Protein AF-A0A6G1BVR4-F1 (afdb_monomer_lite)

Sequence (129 aa):
MTYIISDRPPQVFKWAGASTNDILHQYVSTIKALRTIDPTGVFLEAVGEPIRDYLRGRKDTIKCIVTMLTDGSGNTNGTGNAGDNLLEELNRDAENQENVDYDDHTNIDEKQAWHNAESWESDPVEATH

Structure (mmCIF, N/CA/C/O backbone):
data_AF-A0A6G1BVR4-F1
#
_entry.id   AF-A0A6G1BVR4-F1
#
loop_
_atom_site.group_PDB
_atom_site.id
_atom_site.type_symbol
_atom_site.label_atom_id
_atom_site.label_alt_id
_atom_site.label_comp_id
_atom_site.label_asym_id
_atom_site.label_entity_id
_atom_site.label_seq_id
_atom_site.pdbx_PDB_ins_code
_atom_site.Cartn_x
_atom_site.Cartn_y
_atom_site.Cartn_z
_atom_site.occupancy
_atom_site.B_iso_or_equiv
_atom_site.auth_seq_id
_atom_site.auth_comp_id
_atom_site.auth_asym_id
_atom_site.auth_atom_id
_atom_site.pdbx_PDB_model_num
ATOM 1 N N . MET A 1 1 ? -19.183 -24.603 -36.570 1.00 43.25 1 MET A N 1
ATOM 2 C CA . MET A 1 1 ? -18.479 -23.311 -36.443 1.00 43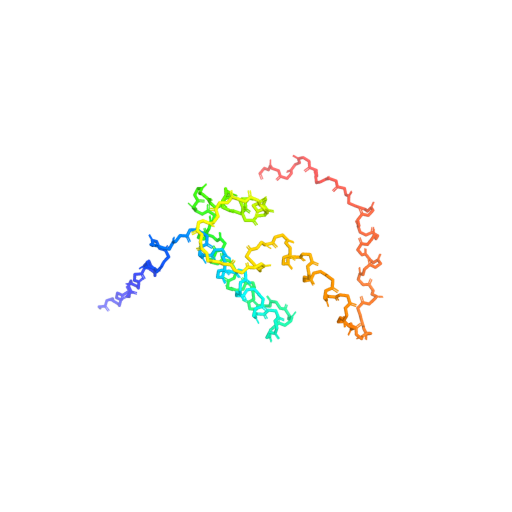.25 1 MET A CA 1
ATOM 3 C C . MET A 1 1 ? -18.237 -23.040 -34.971 1.00 43.25 1 MET A C 1
ATOM 5 O O . MET A 1 1 ? -19.188 -22.881 -34.221 1.00 43.25 1 MET A O 1
ATOM 9 N N . THR A 1 2 ? -16.975 -23.117 -34.570 1.00 42.16 2 THR A N 1
ATOM 10 C CA . THR A 1 2 ? -16.469 -23.003 -33.198 1.00 42.16 2 THR A CA 1
ATOM 11 C C . THR A 1 2 ? -16.548 -21.550 -32.728 1.00 42.16 2 THR A C 1
ATOM 13 O O . THR A 1 2 ? -16.091 -20.660 -33.441 1.00 42.16 2 THR A O 1
ATOM 16 N N . TYR A 1 3 ? -17.130 -21.303 -31.552 1.00 45.12 3 TYR A N 1
ATOM 17 C CA . TYR A 1 3 ? -17.130 -19.981 -30.925 1.00 45.12 3 TYR A CA 1
ATOM 18 C C . TYR A 1 3 ? -15.709 -19.664 -30.455 1.00 45.12 3 TYR A C 1
ATOM 20 O O . TYR A 1 3 ? -15.216 -20.245 -29.491 1.00 45.12 3 TYR A O 1
ATOM 28 N N . ILE A 1 4 ? -15.038 -18.774 -31.180 1.00 55.72 4 ILE A N 1
ATOM 29 C CA . ILE A 1 4 ? -13.790 -18.154 -30.748 1.00 55.72 4 ILE A CA 1
ATOM 30 C C . ILE A 1 4 ? -14.060 -17.377 -29.458 1.00 55.72 4 ILE A C 1
ATOM 32 O O . ILE A 1 4 ? -14.861 -16.444 -29.423 1.00 55.72 4 ILE A O 1
ATOM 36 N N . ILE A 1 5 ? -13.411 -17.823 -28.386 1.00 59.75 5 ILE A N 1
ATOM 37 C CA . ILE A 1 5 ? -13.288 -17.109 -27.121 1.00 59.75 5 ILE A CA 1
ATOM 38 C C . ILE A 1 5 ? -12.738 -15.729 -27.477 1.00 59.75 5 ILE A C 1
ATOM 40 O O . ILE A 1 5 ? -11.640 -15.618 -28.018 1.00 59.75 5 ILE A O 1
ATOM 44 N N . SER A 1 6 ? -13.548 -14.693 -27.261 1.00 50.59 6 SER A N 1
ATOM 45 C CA . SER A 1 6 ? -13.123 -13.308 -27.410 1.00 50.59 6 SER A CA 1
ATOM 46 C C . SER A 1 6 ? -12.006 -13.074 -26.403 1.00 50.59 6 SER A C 1
ATOM 48 O O . SER A 1 6 ? -12.263 -12.907 -25.212 1.00 50.59 6 SER A O 1
ATOM 50 N N . ASP A 1 7 ? -10.779 -13.112 -26.906 1.00 52.12 7 ASP A N 1
ATOM 51 C CA . ASP A 1 7 ? -9.556 -12.711 -26.236 1.00 52.12 7 ASP A CA 1
ATOM 52 C C . ASP A 1 7 ? -9.736 -11.252 -25.796 1.00 52.12 7 ASP A C 1
ATOM 54 O O . ASP A 1 7 ? -9.603 -10.309 -26.580 1.00 52.12 7 ASP A O 1
ATOM 58 N N . ARG A 1 8 ? -10.211 -11.056 -24.561 1.00 51.84 8 ARG A N 1
ATOM 59 C CA . ARG A 1 8 ? -10.249 -9.737 -23.936 1.00 51.84 8 ARG A CA 1
ATOM 60 C C . ARG A 1 8 ? -8.781 -9.385 -23.703 1.00 51.84 8 ARG A C 1
ATOM 62 O O . ARG A 1 8 ? -8.150 -10.086 -22.911 1.00 51.84 8 ARG A O 1
ATOM 69 N N . PRO A 1 9 ? -8.232 -8.343 -24.351 1.00 53.31 9 PRO A N 1
ATOM 70 C CA . PRO A 1 9 ? -6.845 -7.979 -24.125 1.00 53.31 9 PRO A CA 1
ATOM 71 C C . PRO A 1 9 ? -6.634 -7.742 -22.622 1.00 53.31 9 PRO A C 1
ATOM 73 O O . PRO A 1 9 ? -7.526 -7.188 -21.963 1.00 53.31 9 PRO A O 1
ATOM 76 N N . PRO A 1 10 ? -5.494 -8.177 -22.055 1.00 53.41 10 PRO A N 1
ATOM 77 C CA . PRO A 1 10 ? -5.171 -7.876 -20.672 1.00 53.41 10 PRO A CA 1
ATOM 78 C C . PRO A 1 10 ? -5.238 -6.361 -20.504 1.00 53.41 10 PRO A C 1
ATOM 80 O O . PRO A 1 10 ? -4.804 -5.619 -21.383 1.00 53.41 10 PRO A O 1
ATOM 83 N N . GLN A 1 11 ? -5.816 -5.912 -19.394 1.00 53.25 11 GLN A N 1
ATOM 84 C CA . GLN A 1 11 ? -6.058 -4.510 -19.053 1.00 53.25 11 GLN A CA 1
ATOM 85 C C . GLN A 1 11 ? -4.738 -3.755 -18.770 1.00 53.25 11 GLN A C 1
ATOM 87 O O . GLN A 1 11 ? -4.554 -3.147 -17.719 1.00 53.25 11 GLN A O 1
ATOM 92 N N . VAL A 1 12 ? -3.782 -3.809 -19.696 1.00 59.66 12 VAL A N 1
ATOM 93 C CA . VAL A 1 12 ? -2.648 -2.896 -19.791 1.00 59.66 12 VAL A CA 1
ATOM 94 C C . VAL A 1 12 ? -3.251 -1.624 -20.397 1.00 59.66 12 VAL A C 1
ATOM 96 O O . VAL A 1 12 ? -3.881 -1.662 -21.442 1.00 59.66 12 VAL A O 1
ATOM 99 N N . PHE A 1 13 ? -3.233 -0.446 -19.790 1.00 49.41 13 PHE A N 1
ATOM 100 C CA . PHE A 1 13 ? -2.057 0.278 -19.352 1.00 49.41 13 PHE A CA 1
ATOM 101 C C . PHE A 1 13 ? -2.593 1.596 -18.759 1.00 49.41 13 PHE A C 1
ATOM 103 O O . PHE A 1 13 ? -2.719 2.585 -19.472 1.00 49.41 13 PHE A O 1
ATOM 110 N N . LYS A 1 14 ? -3.000 1.634 -17.484 1.00 51.38 14 LYS A N 1
ATOM 111 C CA . LYS A 1 14 ? -3.262 2.931 -16.814 1.00 51.38 14 LYS A CA 1
ATOM 112 C C . LYS A 1 14 ? -2.172 3.323 -15.821 1.00 51.38 14 LYS A C 1
ATOM 114 O O . LYS A 1 14 ? -2.048 4.488 -15.473 1.00 51.38 14 LYS A O 1
ATOM 119 N N . TRP A 1 15 ? -1.333 2.364 -15.442 1.00 49.56 15 TRP A N 1
ATOM 120 C CA . TRP A 1 15 ? -0.299 2.545 -14.424 1.00 49.56 15 TRP A CA 1
ATOM 121 C C . TRP A 1 15 ? 1.105 2.730 -14.994 1.00 49.56 15 TRP A C 1
ATOM 123 O O . TRP A 1 15 ? 1.988 3.238 -14.314 1.00 49.56 15 TRP A O 1
ATOM 133 N N . ALA A 1 16 ? 1.335 2.357 -16.251 1.00 54.66 16 ALA A N 1
ATOM 134 C CA . ALA A 1 16 ? 2.687 2.322 -16.803 1.00 54.66 16 ALA A CA 1
ATOM 135 C C . ALA A 1 16 ? 3.216 3.687 -17.296 1.00 54.66 16 ALA A C 1
ATOM 137 O O . ALA A 1 16 ? 4.307 3.757 -17.851 1.00 54.66 16 ALA A O 1
ATOM 138 N N . GLY A 1 17 ? 2.483 4.769 -17.007 1.00 63.19 17 GLY A N 1
ATOM 139 C CA . GLY A 1 17 ? 2.991 6.147 -17.012 1.00 63.19 17 GLY A CA 1
ATOM 140 C C . GLY A 1 17 ? 2.952 6.841 -15.642 1.00 63.19 17 GLY A C 1
ATOM 141 O O . GLY A 1 17 ? 3.428 7.964 -15.534 1.00 63.19 17 GLY A O 1
ATOM 142 N N . ALA A 1 18 ? 2.394 6.203 -14.606 1.00 72.44 18 ALA A N 1
ATOM 143 C CA . ALA A 1 18 ? 2.319 6.786 -13.268 1.00 72.44 18 ALA A CA 1
ATOM 144 C C . ALA A 1 18 ? 3.645 6.589 -12.520 1.00 72.44 18 ALA A C 1
ATOM 146 O O . ALA A 1 18 ? 4.288 5.528 -12.622 1.00 72.44 18 ALA A O 1
ATOM 147 N N . SER A 1 19 ? 4.058 7.607 -11.762 1.00 84.44 19 SER A N 1
ATOM 148 C CA . SER A 1 19 ? 5.219 7.477 -10.890 1.00 84.44 19 SER A CA 1
ATOM 149 C C . SER A 1 19 ? 4.912 6.468 -9.779 1.00 84.44 19 SER A C 1
ATOM 151 O O . SER A 1 19 ? 3.766 6.303 -9.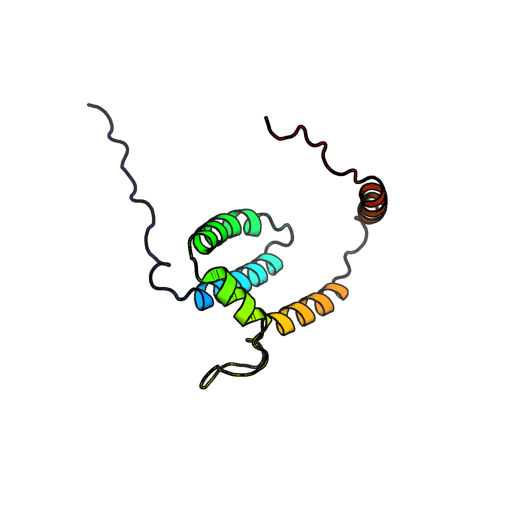360 1.00 84.44 19 SER A O 1
ATOM 153 N N . THR A 1 20 ? 5.930 5.745 -9.314 1.00 87.88 20 THR A N 1
ATOM 154 C CA . THR A 1 20 ? 5.764 4.775 -8.216 1.00 87.88 20 THR A CA 1
ATOM 155 C C . THR A 1 20 ? 5.261 5.463 -6.949 1.00 87.88 20 THR A C 1
ATOM 157 O O . THR A 1 20 ? 4.463 4.887 -6.217 1.00 87.88 20 THR A O 1
ATOM 160 N N . ASN A 1 21 ? 5.674 6.715 -6.741 1.00 86.25 21 ASN A N 1
ATOM 161 C CA . ASN A 1 21 ? 5.240 7.551 -5.635 1.00 86.25 21 ASN A CA 1
ATOM 162 C C . ASN A 1 21 ? 3.728 7.838 -5.696 1.00 86.25 21 ASN A C 1
ATOM 164 O O . ASN A 1 21 ? 3.034 7.549 -4.726 1.00 86.25 21 ASN A O 1
ATOM 168 N N . ASP A 1 22 ? 3.195 8.263 -6.848 1.00 86.25 22 ASP A N 1
ATOM 169 C CA . ASP A 1 22 ? 1.750 8.514 -7.012 1.00 86.25 22 ASP A CA 1
ATOM 170 C C . ASP A 1 22 ? 0.917 7.258 -6.734 1.00 86.25 22 ASP A C 1
ATOM 172 O O . ASP A 1 22 ? -0.135 7.312 -6.096 1.00 86.25 22 ASP A O 1
ATOM 176 N N . ILE A 1 23 ? 1.399 6.102 -7.201 1.00 90.25 23 ILE A N 1
ATOM 177 C CA . ILE A 1 23 ? 0.721 4.817 -6.999 1.00 90.25 23 ILE A CA 1
ATOM 178 C C . ILE A 1 23 ? 0.690 4.458 -5.512 1.00 90.25 23 ILE A C 1
ATOM 180 O O . ILE A 1 23 ? -0.341 4.007 -5.018 1.00 90.25 23 ILE A O 1
ATOM 184 N N . LEU A 1 24 ? 1.798 4.668 -4.796 1.00 89.69 24 LEU A N 1
ATOM 185 C CA . LEU A 1 24 ? 1.882 4.417 -3.358 1.00 89.69 24 LEU A CA 1
ATOM 186 C C . LEU A 1 24 ? 0.974 5.364 -2.565 1.00 89.69 24 LEU A C 1
ATOM 188 O O . LEU A 1 24 ? 0.204 4.887 -1.735 1.00 89.69 24 LEU A O 1
ATOM 192 N N . HIS A 1 25 ? 0.980 6.668 -2.857 1.00 85.94 25 HIS A N 1
ATOM 193 C CA . HIS A 1 25 ? 0.079 7.632 -2.209 1.00 85.94 25 HIS A CA 1
ATOM 194 C C . HIS A 1 25 ? -1.397 7.302 -2.460 1.00 85.94 25 HIS A C 1
ATOM 196 O O . HIS A 1 25 ? -2.216 7.319 -1.534 1.00 85.94 25 HIS A O 1
ATOM 202 N N . GLN A 1 26 ? -1.743 6.935 -3.696 1.00 87.94 26 GLN A N 1
ATOM 203 C CA . GLN A 1 26 ? -3.098 6.509 -4.029 1.00 87.94 26 GLN A CA 1
ATOM 204 C C . GLN A 1 26 ? -3.470 5.210 -3.307 1.00 87.94 26 GLN A C 1
ATOM 206 O O . GLN A 1 26 ? -4.605 5.072 -2.850 1.00 87.94 26 GLN A O 1
ATOM 211 N N . TYR A 1 27 ? -2.541 4.261 -3.180 1.00 91.12 27 TYR A N 1
ATOM 212 C CA . TYR A 1 27 ? -2.773 3.009 -2.465 1.00 91.12 27 TYR A CA 1
ATOM 213 C C . TYR A 1 27 ? -3.047 3.252 -0.975 1.00 91.12 27 TYR A C 1
ATOM 215 O O . TYR A 1 27 ? -4.049 2.758 -0.463 1.00 91.12 27 TYR A O 1
ATOM 223 N N . VAL A 1 28 ? -2.243 4.092 -0.313 1.00 87.88 28 VAL A N 1
ATOM 224 C CA . VAL A 1 28 ? -2.465 4.513 1.084 1.00 87.88 28 VAL A CA 1
ATOM 225 C C . VAL A 1 28 ? -3.829 5.190 1.242 1.00 87.88 28 VAL A C 1
ATOM 227 O O . VAL A 1 28 ? -4.629 4.773 2.077 1.00 87.88 28 VAL A O 1
ATOM 230 N N . SER A 1 29 ? -4.153 6.155 0.377 1.00 86.31 29 SER A N 1
ATOM 231 C CA . SER A 1 29 ? -5.456 6.840 0.393 1.00 86.31 29 SER A CA 1
ATOM 232 C C . SER A 1 29 ? -6.629 5.868 0.215 1.00 86.31 29 SER A C 1
ATOM 234 O O . SER A 1 29 ? -7.663 5.993 0.870 1.00 86.31 29 SER A O 1
ATOM 236 N N . THR A 1 30 ? -6.458 4.863 -0.647 1.00 90.25 30 THR A N 1
ATOM 237 C CA . THR A 1 30 ? -7.469 3.828 -0.897 1.00 90.25 30 THR A CA 1
ATOM 238 C C . THR A 1 30 ? -7.657 2.937 0.328 1.00 90.25 30 THR A C 1
ATOM 240 O O . THR A 1 30 ? -8.795 2.680 0.711 1.00 90.25 30 THR A O 1
ATOM 243 N N . ILE A 1 31 ? -6.571 2.516 0.988 1.00 89.19 31 ILE A N 1
ATOM 244 C CA . ILE A 1 31 ? -6.632 1.755 2.245 1.00 89.19 31 ILE A CA 1
ATOM 245 C C . ILE A 1 31 ? -7.404 2.539 3.308 1.00 89.19 31 ILE A C 1
ATOM 247 O O . ILE A 1 31 ? -8.298 1.984 3.943 1.00 89.19 31 ILE A O 1
ATOM 251 N N . LYS A 1 32 ? -7.090 3.827 3.485 1.00 86.25 32 LYS A N 1
ATOM 252 C CA . LYS A 1 32 ? -7.741 4.678 4.490 1.00 86.25 32 LYS A CA 1
ATOM 253 C C . LYS A 1 32 ? -9.239 4.813 4.231 1.00 86.25 32 LYS A C 1
ATOM 255 O O . LYS A 1 32 ? -10.030 4.581 5.138 1.00 86.25 32 LYS A O 1
ATOM 260 N N . ALA A 1 33 ? -9.632 5.095 2.988 1.00 88.62 33 ALA A N 1
ATOM 261 C CA . ALA A 1 33 ? -11.041 5.179 2.612 1.00 88.62 33 ALA A CA 1
ATOM 262 C C . ALA A 1 33 ? -11.778 3.843 2.806 1.00 88.62 33 ALA A C 1
ATOM 264 O O . ALA A 1 33 ? -12.886 3.821 3.342 1.00 88.62 33 ALA A O 1
ATOM 265 N N . LEU A 1 34 ? -11.163 2.723 2.409 1.00 88.56 34 LEU A N 1
ATOM 266 C CA . LEU A 1 34 ? -11.767 1.401 2.565 1.00 88.56 34 LEU A CA 1
ATOM 267 C C . LEU A 1 34 ? -11.912 0.996 4.027 1.00 88.56 34 LEU A C 1
ATOM 269 O O . LEU A 1 34 ? -12.935 0.425 4.364 1.00 88.56 34 LEU A O 1
ATOM 273 N N . ARG A 1 35 ? -10.970 1.348 4.907 1.00 85.00 35 ARG A N 1
ATOM 274 C CA . ARG A 1 35 ? -11.103 1.091 6.351 1.00 85.00 35 ARG A CA 1
ATOM 275 C C . ARG A 1 35 ? -12.272 1.841 6.990 1.00 85.00 35 ARG A C 1
ATOM 277 O O . ARG A 1 35 ? -12.849 1.343 7.948 1.00 85.00 35 ARG A O 1
ATOM 284 N N . THR A 1 36 ? -12.635 3.015 6.473 1.00 84.88 36 THR A N 1
ATOM 285 C CA . THR A 1 36 ? -13.817 3.756 6.944 1.00 84.88 36 THR A CA 1
ATOM 286 C C . THR A 1 36 ? -15.127 3.124 6.469 1.00 84.88 36 THR A C 1
ATOM 288 O O . THR A 1 36 ? -16.128 3.194 7.174 1.00 84.88 36 THR A O 1
ATOM 291 N N . ILE A 1 37 ? -15.140 2.537 5.269 1.00 87.19 37 ILE A N 1
ATOM 292 C CA . ILE A 1 37 ? -16.362 2.011 4.635 1.00 87.19 37 ILE A CA 1
ATOM 293 C C . ILE A 1 37 ? -16.592 0.537 4.988 1.00 87.19 37 ILE A C 1
ATOM 295 O O . ILE A 1 37 ? -17.727 0.123 5.210 1.00 87.19 37 ILE A O 1
ATOM 299 N N . ASP A 1 38 ? -15.521 -0.248 5.018 1.00 86.12 38 ASP A N 1
ATOM 300 C CA . ASP A 1 38 ? -15.507 -1.678 5.289 1.00 86.12 38 ASP A CA 1
ATOM 301 C C . ASP A 1 38 ? -14.511 -1.987 6.420 1.00 86.12 38 ASP A C 1
ATOM 303 O O . ASP A 1 38 ? -13.338 -2.285 6.163 1.00 86.12 38 ASP A O 1
ATOM 307 N N . PRO A 1 39 ? -14.964 -1.947 7.685 1.00 80.38 39 PRO A N 1
ATOM 308 C CA . PRO A 1 39 ? -14.126 -2.316 8.819 1.00 80.38 39 PRO A CA 1
ATOM 309 C C . PRO A 1 39 ? -13.765 -3.810 8.825 1.00 80.38 39 PRO A C 1
ATOM 311 O O . PRO A 1 39 ? -12.835 -4.194 9.527 1.00 80.38 39 PRO A O 1
ATOM 314 N N . THR A 1 40 ? -14.453 -4.659 8.044 1.00 85.12 40 THR A N 1
ATOM 315 C CA . THR A 1 40 ? -14.142 -6.098 7.970 1.00 85.12 40 THR A CA 1
ATOM 316 C C . THR A 1 40 ? -12.915 -6.402 7.108 1.00 85.12 40 THR A C 1
ATOM 318 O O . THR A 1 40 ? -12.331 -7.474 7.234 1.00 85.12 40 THR A O 1
ATOM 321 N N . GLY 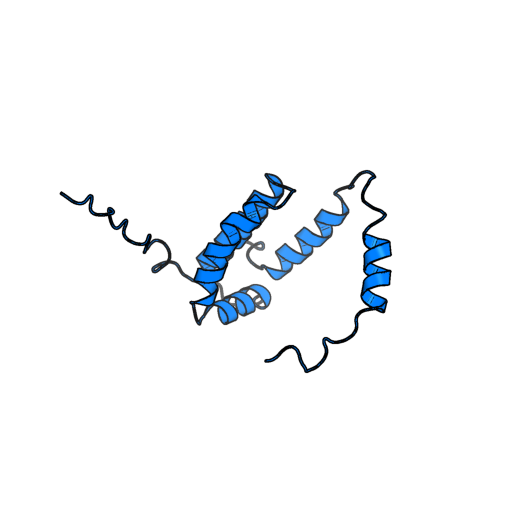A 1 41 ? -12.492 -5.463 6.252 1.00 84.00 41 GLY A N 1
ATOM 322 C CA . GLY A 1 41 ? -11.278 -5.577 5.439 1.00 84.00 41 GLY A CA 1
ATOM 323 C C . GLY A 1 41 ? -11.390 -6.485 4.208 1.00 84.00 41 GLY A C 1
ATOM 324 O O . GLY A 1 41 ? -10.411 -6.619 3.472 1.00 84.00 41 GLY A O 1
ATOM 325 N N . VAL A 1 42 ? -12.567 -7.052 3.929 1.00 89.19 42 VAL A N 1
ATOM 326 C CA . VAL A 1 42 ? -12.812 -7.955 2.790 1.00 89.19 42 VAL A CA 1
ATOM 327 C C . VAL A 1 42 ? -12.546 -7.253 1.458 1.00 89.19 42 VAL A C 1
ATOM 329 O O . VAL A 1 42 ? -11.911 -7.808 0.559 1.00 89.19 42 VAL A O 1
ATOM 332 N N . PHE A 1 43 ? -12.985 -6.000 1.316 1.00 86.69 43 PHE A N 1
ATOM 333 C CA . PHE A 1 43 ? -12.723 -5.237 0.095 1.00 86.69 43 PHE A CA 1
ATOM 334 C C . PHE A 1 43 ? -11.243 -4.919 -0.071 1.00 86.69 43 PHE A C 1
ATOM 336 O O . PHE A 1 43 ? -10.739 -4.924 -1.196 1.00 86.69 43 PHE A O 1
ATOM 343 N N . LEU A 1 44 ? -10.545 -4.653 1.036 1.00 89.12 44 LEU A N 1
ATOM 344 C CA . LEU A 1 44 ? -9.125 -4.335 1.001 1.00 89.12 44 LEU A CA 1
ATOM 345 C C . LEU A 1 44 ? -8.294 -5.526 0.509 1.00 89.12 44 LEU A C 1
ATOM 347 O O . LEU A 1 44 ? -7.346 -5.323 -0.249 1.00 89.12 44 LEU A O 1
ATOM 351 N N . GLU A 1 45 ? -8.668 -6.748 0.880 1.00 87.12 45 GLU A N 1
ATOM 352 C CA . GLU A 1 45 ? -8.026 -7.967 0.385 1.00 87.12 45 GLU A CA 1
ATOM 353 C C . GLU A 1 45 ? -8.172 -8.089 -1.140 1.00 87.12 45 GLU A C 1
ATOM 355 O O . GLU A 1 45 ? -7.176 -8.207 -1.859 1.00 87.12 45 GLU A O 1
ATOM 360 N N . ALA A 1 46 ? -9.398 -7.931 -1.644 1.00 87.44 46 ALA A N 1
ATOM 361 C CA . ALA A 1 46 ? -9.700 -8.064 -3.065 1.00 87.44 46 ALA A CA 1
ATOM 362 C C . ALA A 1 46 ? -9.030 -6.990 -3.945 1.00 87.44 46 ALA A C 1
ATOM 364 O O . ALA A 1 46 ? -8.605 -7.281 -5.064 1.00 87.44 46 ALA A O 1
ATOM 365 N N . VAL A 1 47 ? -8.936 -5.737 -3.476 1.00 89.56 47 VAL A N 1
ATOM 366 C CA . VAL A 1 47 ? -8.314 -4.652 -4.263 1.00 89.56 47 VAL A CA 1
ATOM 367 C C . VAL A 1 47 ? -6.814 -4.506 -4.020 1.00 89.56 47 VAL A C 1
ATOM 369 O O . VAL A 1 47 ? -6.110 -3.947 -4.862 1.00 89.56 47 VAL A O 1
ATOM 372 N N . GLY A 1 48 ? -6.312 -4.975 -2.877 1.00 88.94 48 GLY A N 1
ATOM 373 C CA . GLY A 1 48 ? -4.919 -4.804 -2.480 1.00 88.94 48 GLY A CA 1
ATOM 374 C C . GLY A 1 48 ? -3.972 -5.710 -3.253 1.00 88.94 48 GLY A C 1
ATOM 375 O O . GLY A 1 48 ? -2.891 -5.277 -3.653 1.00 88.94 48 GLY A O 1
ATOM 376 N N . GLU A 1 49 ? -4.379 -6.951 -3.514 1.00 89.62 49 GLU A N 1
ATOM 377 C CA . GLU A 1 49 ? -3.582 -7.931 -4.254 1.00 89.62 49 GLU A CA 1
ATOM 378 C C . GLU A 1 49 ? -3.115 -7.447 -5.644 1.00 89.62 49 GLU A C 1
ATOM 380 O O . GLU A 1 49 ? -1.899 -7.404 -5.860 1.00 89.62 49 GLU A O 1
ATOM 385 N N . PRO A 1 50 ? -3.987 -6.967 -6.556 1.00 89.62 50 PRO A N 1
ATOM 386 C CA . PRO A 1 50 ? -3.548 -6.530 -7.883 1.00 89.62 50 PRO A CA 1
ATOM 387 C C . PRO A 1 50 ? -2.601 -5.319 -7.846 1.00 89.62 50 PRO A C 1
ATOM 389 O O . PRO A 1 50 ? -1.716 -5.193 -8.695 1.00 89.62 50 PRO A O 1
ATOM 392 N N . ILE A 1 51 ? -2.754 -4.425 -6.861 1.00 90.38 51 ILE A N 1
ATOM 393 C CA . ILE A 1 51 ? -1.878 -3.255 -6.694 1.00 90.38 51 ILE A CA 1
ATOM 394 C C . ILE A 1 51 ? -0.505 -3.696 -6.168 1.00 90.38 51 ILE A C 1
ATOM 396 O O . ILE A 1 51 ? 0.529 -3.254 -6.674 1.00 90.38 51 ILE A O 1
ATOM 400 N N . ARG A 1 52 ? -0.483 -4.605 -5.184 1.00 90.00 52 ARG A N 1
ATOM 401 C CA . ARG A 1 52 ? 0.746 -5.181 -4.617 1.00 90.00 52 ARG A CA 1
ATOM 402 C C . ARG A 1 52 ? 1.551 -5.934 -5.668 1.00 90.00 52 ARG A C 1
ATOM 404 O O . ARG A 1 52 ? 2.766 -5.757 -5.729 1.00 90.00 52 ARG A O 1
ATOM 411 N N . ASP A 1 53 ? 0.896 -6.729 -6.505 1.00 92.44 53 ASP A N 1
ATOM 412 C CA . ASP A 1 53 ? 1.561 -7.472 -7.576 1.00 92.44 53 ASP A CA 1
ATOM 413 C C . ASP A 1 53 ? 2.178 -6.538 -8.619 1.00 92.44 53 ASP A C 1
ATOM 415 O O . ASP A 1 53 ? 3.328 -6.728 -9.026 1.00 92.44 53 ASP A O 1
ATOM 419 N N . TYR A 1 54 ? 1.467 -5.468 -8.982 1.00 90.50 54 TYR A N 1
ATOM 420 C CA . TYR A 1 54 ? 1.999 -4.440 -9.871 1.00 90.50 54 TYR A CA 1
ATOM 421 C C . TYR A 1 54 ? 3.240 -3.744 -9.283 1.00 90.50 54 TYR A C 1
ATOM 423 O O . TYR A 1 54 ? 4.257 -3.591 -9.964 1.00 90.50 54 TYR A O 1
ATOM 431 N N . LEU A 1 55 ? 3.192 -3.364 -8.002 1.00 91.00 55 LEU A N 1
ATOM 432 C CA . LEU A 1 55 ? 4.313 -2.731 -7.300 1.00 91.00 55 LEU A CA 1
ATOM 433 C C . LEU A 1 55 ? 5.503 -3.682 -7.102 1.00 91.00 55 LEU A C 1
ATOM 435 O O . LEU A 1 55 ? 6.649 -3.239 -7.191 1.00 91.00 55 LEU A O 1
ATOM 439 N N . ARG A 1 56 ? 5.263 -4.984 -6.899 1.00 90.25 56 ARG A N 1
ATOM 440 C CA . ARG A 1 56 ? 6.320 -6.006 -6.787 1.00 90.25 56 ARG A CA 1
ATOM 441 C C . ARG A 1 56 ? 7.115 -6.156 -8.089 1.00 90.25 56 ARG A C 1
ATOM 443 O O . ARG A 1 56 ? 8.306 -6.448 -8.046 1.00 90.25 56 ARG A O 1
ATOM 450 N N . GLY A 1 57 ? 6.483 -5.918 -9.240 1.00 88.25 57 GLY A N 1
ATOM 451 C CA . GLY A 1 57 ? 7.146 -5.924 -10.548 1.00 88.25 57 GLY A CA 1
ATOM 452 C C . GLY A 1 57 ? 8.054 -4.713 -10.817 1.00 88.25 57 GLY A C 1
ATOM 453 O O . GLY A 1 57 ? 8.877 -4.755 -11.735 1.00 88.25 57 GLY A O 1
ATOM 454 N N . ARG A 1 58 ? 7.937 -3.631 -10.034 1.00 90.69 58 ARG A N 1
ATOM 455 C CA . ARG A 1 58 ? 8.719 -2.395 -10.200 1.00 90.69 58 ARG A CA 1
ATOM 456 C C . ARG A 1 58 ? 9.955 -2.399 -9.295 1.00 90.69 58 ARG A C 1
ATOM 458 O O . ARG A 1 58 ? 9.865 -2.552 -8.080 1.00 90.69 58 ARG A O 1
ATOM 465 N N . LYS A 1 59 ? 11.137 -2.200 -9.889 1.00 89.50 59 LYS A N 1
ATOM 466 C CA . LYS A 1 59 ? 12.434 -2.258 -9.180 1.00 89.50 59 LYS A CA 1
ATOM 467 C C . LYS A 1 59 ? 12.658 -1.087 -8.215 1.00 89.50 59 LYS A C 1
ATOM 469 O O . LYS A 1 59 ? 13.489 -1.182 -7.319 1.00 89.50 59 LYS A O 1
ATOM 474 N N . ASP A 1 60 ? 11.953 0.020 -8.412 1.00 89.69 60 ASP A N 1
ATOM 475 C CA . ASP A 1 60 ? 12.089 1.264 -7.654 1.00 89.69 60 ASP A CA 1
ATOM 476 C C . ASP A 1 60 ? 11.120 1.373 -6.464 1.00 89.69 60 ASP A C 1
ATOM 478 O O . ASP A 1 60 ? 11.261 2.287 -5.654 1.00 89.69 60 ASP A O 1
ATOM 482 N N . THR A 1 61 ? 10.196 0.420 -6.300 1.00 91.44 61 THR A N 1
ATOM 483 C CA . THR A 1 61 ? 9.195 0.404 -5.218 1.00 91.44 61 THR A CA 1
ATOM 484 C C . THR A 1 61 ? 9.821 0.438 -3.832 1.00 91.44 61 THR A C 1
ATOM 486 O O . THR A 1 61 ? 9.448 1.280 -3.023 1.00 91.44 61 THR A O 1
ATOM 489 N N . ILE A 1 62 ? 10.801 -0.428 -3.557 1.00 92.81 62 ILE A N 1
ATOM 490 C CA . ILE A 1 62 ? 11.457 -0.481 -2.240 1.00 92.81 62 ILE A CA 1
ATOM 491 C C . ILE A 1 62 ? 12.104 0.866 -1.926 1.00 92.81 62 ILE A C 1
ATOM 493 O O . ILE A 1 62 ? 11.912 1.412 -0.845 1.00 92.81 62 ILE A O 1
ATOM 497 N N . LYS A 1 63 ? 12.834 1.425 -2.897 1.00 88.94 63 LYS A N 1
ATOM 498 C CA . LYS A 1 63 ? 13.487 2.725 -2.747 1.00 88.94 63 LYS A CA 1
ATOM 499 C C . LYS A 1 63 ? 12.461 3.819 -2.463 1.00 88.94 63 LYS A C 1
ATOM 501 O O . LYS A 1 63 ? 12.685 4.623 -1.572 1.00 88.94 63 LYS A O 1
ATOM 506 N N . CYS A 1 64 ? 11.343 3.821 -3.185 1.00 87.38 64 CYS A N 1
ATOM 507 C CA . CYS A 1 64 ? 10.282 4.802 -3.005 1.00 87.38 64 CYS A CA 1
ATOM 508 C C . CYS A 1 64 ? 9.624 4.689 -1.622 1.00 87.38 64 CYS A C 1
ATOM 510 O O . CYS A 1 64 ? 9.496 5.703 -0.949 1.00 87.38 64 CYS A O 1
ATOM 512 N N . ILE A 1 65 ? 9.311 3.474 -1.156 1.00 89.81 65 ILE A N 1
ATOM 513 C CA . ILE A 1 65 ? 8.767 3.234 0.192 1.00 89.81 65 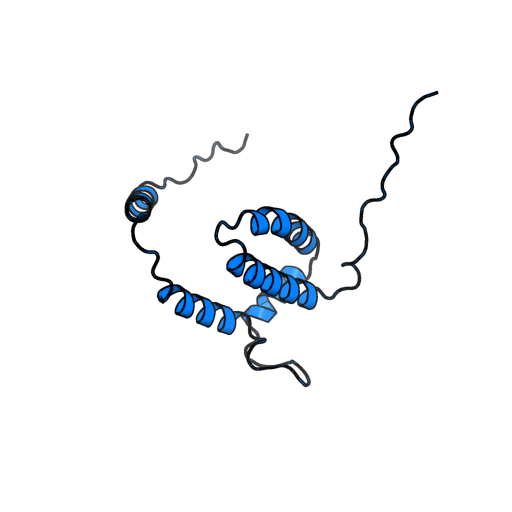ILE A CA 1
ATOM 514 C C . ILE A 1 65 ? 9.748 3.710 1.265 1.00 89.81 65 ILE A C 1
ATOM 516 O O . ILE A 1 65 ? 9.352 4.440 2.166 1.00 89.81 65 ILE A O 1
ATOM 520 N N . VAL A 1 66 ? 11.028 3.333 1.164 1.00 89.50 66 VAL A N 1
ATOM 521 C CA . VAL A 1 66 ? 12.056 3.774 2.117 1.00 89.50 66 VAL A CA 1
ATOM 522 C C . VAL A 1 66 ? 12.132 5.293 2.126 1.00 89.50 66 VAL A C 1
ATOM 524 O O . VAL A 1 66 ? 12.046 5.878 3.194 1.00 89.50 66 VAL A O 1
ATOM 527 N N . THR A 1 67 ? 12.203 5.939 0.960 1.00 85.94 67 THR A N 1
ATOM 528 C CA . THR A 1 67 ? 12.197 7.403 0.872 1.00 85.94 67 THR A CA 1
ATOM 529 C C . THR A 1 67 ? 10.948 8.002 1.518 1.00 85.94 67 THR A C 1
ATOM 531 O O . THR A 1 67 ? 11.099 8.903 2.324 1.00 85.94 67 THR A O 1
ATOM 534 N N . MET A 1 68 ? 9.747 7.476 1.269 1.00 83.75 68 MET A N 1
ATOM 535 C CA . MET A 1 68 ? 8.509 7.973 1.895 1.00 83.75 68 MET A CA 1
ATOM 536 C C . MET A 1 68 ? 8.485 7.804 3.424 1.00 83.75 68 MET A C 1
ATOM 538 O O . MET A 1 68 ? 7.844 8.588 4.115 1.00 83.75 68 MET A O 1
ATOM 542 N N . LEU A 1 69 ? 9.168 6.788 3.960 1.00 84.50 69 LEU A N 1
ATOM 543 C CA . LEU A 1 69 ? 9.274 6.550 5.404 1.00 84.50 69 LEU A CA 1
ATOM 544 C C . LEU A 1 69 ? 10.409 7.348 6.063 1.00 84.50 69 LEU A C 1
ATOM 546 O O . LEU A 1 69 ? 10.308 7.682 7.240 1.00 84.50 69 LEU A O 1
ATOM 550 N N . THR A 1 70 ? 11.501 7.618 5.340 1.00 80.31 70 THR A N 1
ATOM 551 C CA . THR A 1 70 ? 12.710 8.259 5.887 1.00 80.31 70 THR A CA 1
ATOM 552 C C . THR A 1 70 ? 12.833 9.741 5.561 1.00 80.31 70 THR A C 1
ATOM 554 O O . THR A 1 70 ? 13.569 10.445 6.250 1.00 80.31 70 THR A O 1
ATOM 557 N N . ASP A 1 71 ? 12.181 10.219 4.500 1.00 68.06 71 ASP A N 1
ATOM 558 C CA . ASP A 1 71 ? 12.212 11.628 4.113 1.00 68.06 71 ASP A CA 1
ATOM 559 C C . ASP A 1 71 ? 11.291 12.435 5.032 1.00 68.06 71 ASP A C 1
ATOM 561 O O . ASP A 1 71 ? 10.156 12.751 4.709 1.00 68.06 71 ASP A O 1
ATOM 565 N N . GLY A 1 72 ? 11.800 12.728 6.227 1.00 56.59 72 GLY A N 1
ATOM 566 C CA . GLY A 1 72 ? 11.344 13.831 7.069 1.00 56.59 72 GLY A CA 1
ATOM 567 C C . GLY A 1 72 ? 12.250 15.063 6.939 1.00 56.59 72 GLY A C 1
ATOM 568 O O . GLY A 1 72 ? 12.222 15.930 7.809 1.00 56.59 72 GLY A O 1
ATOM 569 N N . SER A 1 73 ? 13.125 15.120 5.924 1.00 52.00 73 SER A N 1
ATOM 570 C CA . SER A 1 73 ? 14.141 16.167 5.791 1.00 52.00 73 SER A CA 1
ATOM 571 C C . SER A 1 73 ? 14.727 16.206 4.375 1.00 52.00 73 SER A C 1
ATOM 573 O O . SER A 1 73 ? 15.793 15.657 4.100 1.00 52.00 73 SER A O 1
ATOM 575 N N . GLY A 1 74 ? 14.053 16.953 3.503 1.00 49.06 74 GLY A N 1
ATOM 576 C CA . GLY A 1 74 ? 14.662 17.592 2.343 1.00 49.06 74 GLY A CA 1
ATOM 577 C C . GLY A 1 74 ? 14.789 16.730 1.090 1.00 49.06 74 GLY A C 1
ATOM 578 O O . GLY A 1 74 ? 15.852 16.180 0.822 1.00 49.06 74 GLY A O 1
ATOM 579 N N . ASN A 1 75 ? 13.781 16.794 0.215 1.00 45.56 75 ASN A N 1
ATOM 580 C CA . ASN A 1 75 ? 13.885 17.467 -1.092 1.00 45.56 75 ASN A CA 1
ATOM 581 C C . ASN A 1 75 ? 12.558 17.371 -1.875 1.00 45.56 75 ASN A C 1
ATOM 583 O O . ASN A 1 75 ? 12.511 16.801 -2.966 1.00 45.56 75 ASN A O 1
ATOM 587 N N . THR A 1 76 ? 11.481 17.973 -1.368 1.00 48.22 76 THR A N 1
ATOM 588 C CA . THR A 1 76 ? 10.349 18.375 -2.215 1.00 48.22 76 THR A CA 1
ATOM 589 C C . THR A 1 76 ? 10.521 19.855 -2.534 1.00 48.22 76 THR A C 1
ATOM 591 O O . THR A 1 76 ? 10.238 20.751 -1.740 1.00 48.22 76 THR A O 1
ATOM 594 N N . ASN A 1 77 ? 11.083 20.135 -3.708 1.00 46.84 77 ASN A N 1
ATOM 595 C CA . ASN A 1 77 ? 11.068 21.481 -4.262 1.00 46.84 77 ASN A CA 1
ATOM 596 C C . ASN A 1 77 ? 9.612 21.922 -4.451 1.00 46.84 77 ASN A C 1
ATOM 598 O O . ASN A 1 77 ? 9.007 21.616 -5.471 1.00 46.84 77 ASN A O 1
ATOM 602 N N . GLY A 1 78 ? 9.107 22.681 -3.478 1.00 45.66 78 GLY A N 1
ATOM 603 C CA . GLY A 1 78 ? 7.944 23.549 -3.604 1.00 45.66 78 GLY A CA 1
ATOM 604 C C . GLY A 1 78 ? 6.596 22.831 -3.594 1.00 45.66 78 GLY A C 1
ATOM 605 O O . GLY A 1 78 ? 6.247 22.127 -4.530 1.00 45.66 78 GLY A O 1
ATOM 606 N N . THR A 1 79 ? 5.789 23.172 -2.587 1.00 48.56 79 THR A N 1
ATOM 607 C CA . THR A 1 79 ? 4.341 22.913 -2.461 1.00 48.56 79 THR A CA 1
ATOM 608 C C . THR A 1 79 ? 3.944 21.482 -2.079 1.00 48.56 79 THR A C 1
ATOM 610 O O . THR A 1 79 ? 3.788 20.617 -2.926 1.00 48.56 79 THR A O 1
ATOM 613 N N . GLY A 1 80 ? 3.708 21.247 -0.788 1.00 42.44 80 GLY A N 1
ATOM 614 C CA . GLY A 1 80 ? 3.064 20.028 -0.291 1.00 42.44 80 GLY A CA 1
ATOM 615 C C . GLY A 1 80 ? 2.980 20.065 1.227 1.00 42.44 80 GLY A C 1
ATOM 616 O O . GLY A 1 80 ? 3.897 20.548 1.879 1.00 42.44 80 GLY A O 1
ATOM 617 N N . ASN A 1 81 ? 1.840 19.696 1.789 1.00 46.66 81 ASN A N 1
ATOM 618 C CA . ASN A 1 81 ? 1.482 19.948 3.182 1.00 46.66 81 ASN A CA 1
ATOM 619 C C . ASN A 1 81 ? 2.299 19.084 4.162 1.00 46.66 81 ASN A C 1
ATOM 621 O O . ASN A 1 81 ? 2.785 18.018 3.803 1.00 46.66 81 ASN A O 1
ATOM 625 N N . ALA A 1 82 ? 2.342 19.467 5.444 1.00 45.44 82 ALA A N 1
ATOM 626 C CA . ALA A 1 82 ? 2.881 18.670 6.565 1.00 45.44 82 ALA A CA 1
ATOM 627 C C . ALA A 1 82 ? 2.136 17.324 6.828 1.00 45.44 82 ALA A C 1
ATOM 629 O O . ALA A 1 82 ? 2.169 16.768 7.925 1.00 45.44 82 ALA A O 1
ATOM 630 N N . GLY A 1 83 ? 1.403 16.822 5.831 1.00 49.91 83 GLY A N 1
ATOM 631 C CA . GLY A 1 83 ? 0.750 15.516 5.793 1.00 49.91 83 GLY A CA 1
ATOM 632 C C . GLY A 1 83 ? 1.379 14.539 4.793 1.00 49.91 83 GLY A C 1
ATOM 633 O O . GLY A 1 83 ? 0.899 13.419 4.712 1.00 49.91 83 GLY A O 1
ATOM 634 N N . ASP A 1 84 ? 2.429 14.925 4.055 1.00 56.91 84 ASP A N 1
ATOM 635 C CA . ASP A 1 84 ? 3.061 14.047 3.049 1.00 56.91 84 ASP A CA 1
ATOM 636 C C . ASP A 1 84 ? 4.081 13.053 3.649 1.00 56.91 84 ASP A C 1
ATOM 638 O O . ASP A 1 84 ? 4.492 12.103 2.980 1.00 56.91 84 ASP A O 1
ATOM 642 N N . ASN A 1 85 ? 4.468 13.232 4.921 1.00 70.56 85 ASN A N 1
ATOM 643 C CA . ASN A 1 85 ? 5.372 12.325 5.631 1.00 70.56 85 ASN A CA 1
ATOM 644 C C . ASN A 1 85 ? 4.608 11.080 6.105 1.00 70.56 85 ASN A C 1
ATOM 646 O O . ASN A 1 85 ? 3.963 11.100 7.158 1.00 70.56 85 ASN A O 1
ATOM 650 N N . LEU A 1 86 ? 4.732 9.977 5.363 1.00 75.75 86 LEU A N 1
ATOM 651 C CA . LEU A 1 86 ? 4.027 8.719 5.642 1.00 75.75 86 LEU A CA 1
ATOM 652 C C . LEU A 1 86 ? 4.277 8.202 7.072 1.00 75.75 86 LEU A C 1
ATOM 654 O O . LEU A 1 86 ? 3.374 7.666 7.704 1.00 75.75 86 LEU A O 1
ATOM 658 N N . LEU A 1 87 ? 5.486 8.389 7.612 1.00 77.44 87 LEU A N 1
ATOM 659 C CA . LEU A 1 87 ? 5.819 7.983 8.983 1.00 77.44 87 LEU A CA 1
ATOM 660 C C . LEU A 1 87 ? 4.993 8.736 10.042 1.00 77.44 87 LEU A C 1
ATOM 662 O O . LEU A 1 87 ? 4.518 8.144 11.008 1.00 77.44 87 LEU A O 1
ATOM 666 N N . GLU A 1 8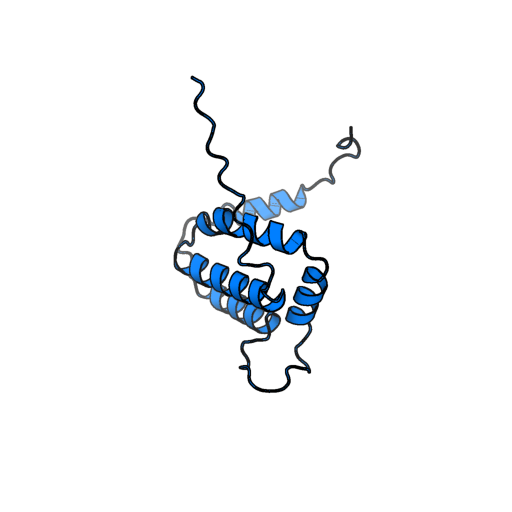8 ? 4.810 10.042 9.863 1.00 78.00 88 GLU A N 1
ATOM 667 C CA . GLU A 1 88 ? 4.054 10.884 10.795 1.00 78.00 88 GLU A CA 1
ATOM 668 C C . GLU A 1 88 ? 2.548 10.618 10.693 1.00 78.00 88 GLU A C 1
ATOM 670 O O . GLU A 1 88 ? 1.821 10.689 11.682 1.00 78.00 88 GLU A O 1
ATOM 675 N N . GLU A 1 89 ? 2.062 10.314 9.490 1.00 76.88 89 GLU A N 1
ATOM 676 C CA . GLU A 1 89 ? 0.688 9.862 9.269 1.00 76.88 89 GLU A CA 1
ATOM 677 C C . GLU A 1 89 ? 0.411 8.538 9.994 1.00 76.88 89 GLU A C 1
ATOM 679 O O . GLU A 1 89 ? -0.580 8.435 10.714 1.00 76.88 89 GLU A O 1
ATOM 684 N N . LEU A 1 90 ? 1.311 7.556 9.874 1.00 77.06 90 LEU A N 1
ATOM 685 C CA . LEU A 1 90 ? 1.177 6.263 10.550 1.00 77.06 90 LEU A CA 1
ATOM 686 C C . LEU A 1 90 ? 1.170 6.396 12.078 1.00 77.06 90 LEU A C 1
ATOM 688 O O . LEU A 1 90 ? 0.365 5.739 12.735 1.00 77.06 90 LEU A O 1
ATOM 692 N N . ASN A 1 91 ? 2.018 7.260 12.643 1.00 78.69 91 ASN A N 1
ATOM 693 C CA . ASN A 1 91 ? 2.020 7.511 14.086 1.00 78.69 91 ASN A CA 1
ATOM 694 C C . ASN A 1 91 ? 0.696 8.136 14.560 1.00 78.69 91 ASN A C 1
ATOM 696 O O . ASN A 1 91 ? 0.152 7.705 15.572 1.00 78.69 91 ASN A O 1
ATOM 700 N N . ARG A 1 92 ? 0.135 9.091 13.804 1.00 80.94 92 ARG A N 1
ATOM 701 C CA . ARG A 1 92 ? -1.172 9.700 14.114 1.00 80.94 92 ARG A CA 1
ATOM 702 C C . ARG A 1 92 ? -2.326 8.704 14.010 1.00 80.94 92 ARG A C 1
ATOM 704 O O . ARG A 1 92 ? -3.233 8.723 14.838 1.00 80.94 92 ARG A O 1
ATOM 711 N N . ASP A 1 93 ? -2.319 7.845 12.993 1.00 71.69 93 ASP A N 1
ATOM 712 C CA . ASP A 1 93 ? -3.363 6.831 12.817 1.00 71.69 93 ASP A CA 1
ATOM 713 C C . ASP A 1 93 ? -3.338 5.796 13.964 1.00 71.69 93 ASP A C 1
ATOM 715 O O . ASP A 1 93 ? -4.404 5.369 14.407 1.00 71.69 93 ASP A O 1
ATOM 719 N N . ALA A 1 94 ? -2.157 5.449 14.496 1.00 65.50 94 ALA A N 1
ATOM 720 C CA . ALA A 1 94 ? -2.022 4.569 15.662 1.00 65.50 94 ALA A CA 1
ATOM 721 C C . ALA A 1 94 ? -2.604 5.189 16.94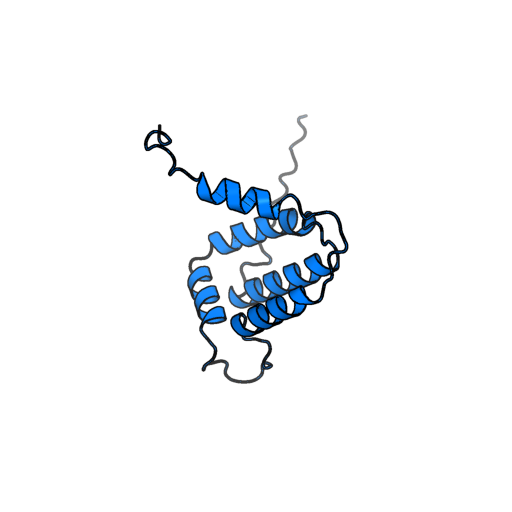7 1.00 65.50 94 ALA A C 1
ATOM 723 O O . ALA A 1 94 ? -3.324 4.516 17.679 1.00 65.50 94 ALA A O 1
ATOM 724 N N . GLU A 1 95 ? -2.356 6.478 17.189 1.00 64.25 95 GLU A N 1
ATOM 725 C CA . GLU A 1 95 ? -2.921 7.215 18.332 1.00 64.25 95 GLU A CA 1
ATOM 726 C C . GLU A 1 95 ? -4.453 7.352 18.232 1.00 64.25 95 GLU A C 1
ATOM 728 O O . GLU A 1 95 ? -5.171 7.253 19.226 1.00 64.25 95 GLU A O 1
ATOM 733 N N . ASN A 1 96 ? -4.989 7.536 17.021 1.00 60.59 96 ASN A N 1
ATOM 734 C CA . ASN A 1 96 ? -6.435 7.652 16.806 1.00 60.59 96 ASN A CA 1
ATOM 735 C C . ASN A 1 96 ? -7.186 6.320 16.979 1.00 60.59 96 ASN A C 1
ATOM 737 O O . ASN A 1 96 ? -8.367 6.332 17.332 1.00 60.59 96 ASN A O 1
ATOM 741 N N . GLN A 1 97 ? -6.528 5.179 16.752 1.00 54.66 97 GLN A N 1
ATOM 742 C CA . GLN A 1 97 ? -7.121 3.854 16.962 1.00 54.66 97 GLN A CA 1
ATOM 743 C C . GLN A 1 97 ? -7.334 3.508 18.443 1.00 54.66 97 GLN A C 1
ATOM 745 O O . GLN A 1 97 ? -8.172 2.659 18.731 1.00 54.66 97 GLN A O 1
ATOM 750 N N . GLU A 1 98 ? -6.670 4.194 19.378 1.00 49.97 98 GLU A N 1
ATOM 751 C CA . GLU A 1 98 ? -6.880 4.006 20.823 1.00 49.97 98 GLU A CA 1
ATOM 752 C C . GLU A 1 98 ? -8.220 4.603 21.318 1.00 49.97 98 GLU A C 1
ATOM 754 O O . GLU A 1 98 ? -8.675 4.290 22.412 1.00 49.97 98 GLU A O 1
ATOM 759 N N . ASN A 1 99 ? -8.900 5.426 20.504 1.00 41.97 99 ASN A N 1
ATOM 760 C CA . ASN A 1 99 ? -10.203 6.029 20.835 1.00 41.97 99 ASN A CA 1
ATOM 761 C C . ASN A 1 99 ? -11.415 5.313 20.215 1.00 41.97 99 ASN A C 1
ATOM 763 O O . ASN A 1 99 ? -12.552 5.733 20.443 1.00 41.97 99 ASN A O 1
ATOM 767 N N . VAL A 1 100 ? -11.209 4.257 19.421 1.00 44.81 100 VAL A N 1
ATOM 768 C CA . VAL A 1 100 ? -12.314 3.425 18.928 1.00 44.81 100 VAL A CA 1
ATOM 769 C C . VAL A 1 100 ? -12.526 2.306 19.936 1.00 44.81 100 VAL A C 1
ATOM 771 O O . VAL A 1 100 ? -11.931 1.237 19.841 1.00 44.81 100 VAL A O 1
ATOM 774 N N . ASP A 1 101 ? -13.352 2.618 20.930 1.00 42.12 101 ASP A N 1
ATOM 775 C CA . ASP A 1 101 ? -13.963 1.692 21.880 1.00 42.12 101 ASP A CA 1
ATOM 776 C C . ASP A 1 101 ? -14.607 0.527 21.107 1.00 42.12 101 ASP A C 1
ATOM 778 O O . ASP A 1 101 ? -15.715 0.632 20.576 1.00 42.12 101 ASP A O 1
ATOM 782 N N . TYR A 1 102 ? -13.863 -0.571 20.949 1.00 49.12 102 TYR A N 1
ATOM 783 C CA . TYR A 1 102 ? -14.428 -1.858 20.564 1.00 49.12 102 TYR A CA 1
ATOM 784 C C . TYR A 1 102 ? -15.188 -2.374 21.782 1.00 49.12 102 TYR A C 1
ATOM 786 O O . TYR A 1 102 ? -14.639 -3.105 22.606 1.00 49.12 102 TYR A O 1
ATOM 794 N N . ASP A 1 103 ? -16.440 -1.939 21.890 1.00 43.59 103 ASP A N 1
ATOM 795 C CA . ASP A 1 103 ? -17.397 -2.415 22.878 1.00 43.59 103 ASP A CA 1
ATOM 796 C C . ASP A 1 103 ? -17.524 -3.947 22.757 1.00 43.59 103 ASP A C 1
ATOM 798 O O . ASP A 1 103 ? -18.023 -4.495 21.771 1.00 43.59 103 ASP A O 1
ATOM 802 N N . ASP A 1 104 ? -16.929 -4.609 23.747 1.00 52.41 104 ASP A N 1
ATOM 803 C CA . ASP A 1 104 ? -17.341 -5.866 24.361 1.00 52.41 104 ASP A CA 1
ATOM 804 C C . ASP A 1 104 ? -17.813 -6.988 23.417 1.00 52.41 104 ASP A C 1
ATOM 806 O O . ASP A 1 104 ? -19.008 -7.230 23.301 1.00 52.41 104 ASP A O 1
ATOM 810 N N . HIS A 1 105 ? -16.875 -7.725 22.789 1.00 47.19 105 HIS A N 1
ATOM 811 C CA . HIS A 1 105 ? -17.001 -9.195 22.621 1.00 47.19 105 HIS A CA 1
ATOM 812 C C . HIS A 1 105 ? -15.752 -9.964 22.112 1.00 47.19 105 HIS A C 1
ATOM 814 O O . HIS A 1 105 ? -15.836 -11.178 21.919 1.00 47.19 105 HIS A O 1
ATOM 820 N N . THR A 1 106 ? -14.572 -9.353 21.941 1.00 50.34 106 THR A N 1
ATOM 821 C CA . THR A 1 106 ? -13.373 -10.049 21.399 1.00 50.34 106 THR A CA 1
ATOM 822 C C . THR A 1 106 ? -12.242 -10.315 22.405 1.00 50.34 106 THR A C 1
ATOM 824 O O . THR A 1 106 ? -11.172 -10.782 22.014 1.00 50.34 106 THR A O 1
ATOM 827 N N . ASN A 1 107 ? -12.460 -10.129 23.714 1.00 52.25 107 ASN A N 1
ATOM 828 C CA . ASN A 1 107 ? -11.465 -10.434 24.760 1.00 52.25 107 ASN A CA 1
ATOM 829 C C . ASN A 1 107 ? -11.362 -11.948 25.072 1.00 52.25 107 ASN A C 1
ATOM 831 O O . ASN A 1 107 ? -11.525 -12.402 26.201 1.00 52.25 107 ASN A O 1
ATOM 835 N N . ILE A 1 108 ? -11.144 -12.759 24.040 1.00 51.00 108 ILE A N 1
ATOM 836 C CA . ILE A 1 108 ? -10.767 -14.177 24.162 1.00 51.00 108 ILE A CA 1
ATOM 837 C C . ILE A 1 108 ? -9.550 -14.456 23.269 1.00 51.00 108 ILE A C 1
ATOM 839 O O . ILE A 1 108 ? -8.687 -15.250 23.639 1.00 51.00 108 ILE A O 1
ATOM 843 N N . ASP A 1 109 ? -9.440 -13.754 22.138 1.00 58.41 109 ASP A N 1
ATOM 844 C CA . ASP A 1 109 ? -8.407 -13.989 21.128 1.00 58.41 109 ASP A CA 1
ATOM 845 C C . ASP A 1 109 ? -7.024 -13.486 21.558 1.00 58.41 109 ASP A C 1
ATOM 847 O O . ASP A 1 109 ? -6.022 -14.162 21.358 1.00 58.41 109 ASP A O 1
ATOM 851 N N . GLU A 1 110 ? -6.950 -12.351 22.256 1.00 57.91 110 GLU A N 1
ATOM 852 C CA . GLU A 1 110 ? -5.660 -11.751 22.607 1.00 57.91 110 GLU A CA 1
ATOM 853 C C . GLU A 1 110 ? -4.898 -12.607 23.629 1.00 57.91 110 GLU A C 1
ATOM 855 O O . GLU A 1 110 ? -3.741 -12.961 23.415 1.00 57.91 110 GLU A O 1
ATOM 860 N N . LYS A 1 111 ? -5.568 -13.064 24.697 1.00 59.28 111 LYS A N 1
ATOM 861 C CA . LYS A 1 111 ? -4.979 -13.992 25.679 1.00 59.28 111 LYS A CA 1
ATOM 862 C C . LYS A 1 111 ? -4.555 -15.315 25.030 1.00 59.28 111 LYS A C 1
ATOM 864 O O . LYS A 1 111 ? -3.551 -15.904 25.430 1.00 59.28 111 LYS A O 1
ATOM 869 N N . GLN A 1 112 ? -5.304 -15.776 24.029 1.00 60.19 112 GLN A N 1
ATOM 870 C CA . GLN A 1 112 ? -4.963 -16.973 23.271 1.00 60.19 112 GLN A CA 1
ATOM 871 C C . GLN A 1 112 ? -3.743 -16.735 22.367 1.00 60.19 112 GLN A C 1
ATOM 873 O O . GLN A 1 112 ? -2.869 -17.594 22.297 1.00 60.19 112 GLN A O 1
ATOM 878 N N . ALA A 1 113 ? -3.630 -15.560 21.743 1.00 64.94 113 ALA A N 1
ATOM 879 C CA . ALA A 1 113 ? -2.492 -15.167 20.917 1.00 64.94 113 ALA A CA 1
ATOM 880 C C . ALA A 1 113 ? -1.182 -15.106 21.721 1.00 64.94 113 ALA A C 1
ATOM 882 O O . ALA A 1 113 ? -0.162 -15.604 21.246 1.00 64.94 113 ALA A O 1
ATOM 883 N N . TRP A 1 114 ? -1.213 -14.599 22.960 1.00 65.62 114 TRP A N 1
ATOM 884 C CA . TRP A 1 114 ? -0.052 -14.625 23.862 1.00 65.62 114 TRP A CA 1
ATOM 885 C C . TRP A 1 114 ? 0.393 -16.060 24.196 1.00 65.62 114 TRP A C 1
ATOM 887 O O . TRP A 1 114 ? 1.580 -16.368 24.108 1.00 65.62 114 TRP A O 1
ATOM 897 N N . HIS A 1 115 ? -0.547 -16.965 24.488 1.00 59.03 115 HIS A N 1
ATOM 898 C CA . HIS A 1 115 ? -0.235 -18.381 24.734 1.00 59.03 115 HIS A CA 1
ATOM 899 C C . HIS A 1 115 ? 0.262 -19.126 23.481 1.00 59.03 115 HIS A C 1
ATOM 901 O O . HIS A 1 115 ? 1.105 -20.022 23.570 1.00 59.03 115 HIS A O 1
ATOM 907 N N . ASN A 1 116 ? -0.228 -18.751 22.299 1.00 66.25 116 ASN A N 1
ATOM 908 C CA . ASN A 1 116 ? 0.221 -19.323 21.031 1.00 66.25 116 ASN A CA 1
ATOM 909 C C . ASN A 1 116 ? 1.629 -18.824 20.650 1.00 66.25 116 ASN A C 1
ATOM 911 O O . ASN A 1 116 ? 2.420 -19.583 20.101 1.00 66.25 116 ASN A O 1
ATOM 915 N N . ALA A 1 117 ? 1.976 -17.577 20.981 1.00 69.44 117 ALA A N 1
ATOM 916 C CA . ALA A 1 117 ? 3.311 -17.026 20.746 1.00 69.44 117 ALA A CA 1
ATOM 917 C C . ALA A 1 117 ? 4.393 -17.702 21.609 1.00 69.44 117 ALA A C 1
ATOM 919 O O . ALA A 1 117 ? 5.511 -17.906 21.143 1.00 69.44 117 ALA A O 1
ATOM 920 N N . GLU A 1 118 ? 4.060 -18.104 22.840 1.00 72.69 118 GLU A N 1
ATOM 921 C CA . GLU A 1 118 ? 4.964 -18.867 23.719 1.00 72.69 118 GLU A CA 1
ATOM 922 C C . GLU A 1 118 ? 5.213 -20.307 23.242 1.00 72.69 118 GLU A C 1
ATOM 924 O O . GLU A 1 118 ? 6.194 -20.925 23.650 1.00 72.69 118 GLU A O 1
ATOM 929 N N . SER A 1 119 ? 4.338 -20.841 22.385 1.00 67.12 119 SER A N 1
ATOM 930 C CA . SER A 1 119 ? 4.423 -22.202 21.837 1.00 67.12 119 SER A CA 1
ATOM 931 C C . SER A 1 119 ? 4.885 -22.243 20.378 1.00 67.12 119 SER A C 1
ATOM 933 O O . SER A 1 119 ? 4.835 -23.297 19.745 1.00 67.12 119 SER A O 1
ATOM 935 N N . TRP A 1 120 ? 5.360 -21.115 19.843 1.00 73.44 120 TRP A N 1
ATOM 936 C CA . TRP A 1 120 ? 5.938 -21.065 18.506 1.00 73.44 120 TRP A CA 1
ATOM 937 C C . TRP A 1 120 ? 7.258 -21.847 18.468 1.00 73.44 120 TRP A C 1
ATOM 939 O O . TRP A 1 120 ? 8.253 -21.447 19.075 1.00 73.44 120 TRP A O 1
ATOM 949 N N . GLU A 1 121 ? 7.274 -22.960 17.739 1.00 76.06 121 GLU A N 1
ATOM 950 C CA . GLU A 1 121 ? 8.493 -23.684 17.386 1.00 76.06 121 GLU A CA 1
ATOM 951 C C . GLU A 1 121 ? 8.872 -23.346 15.943 1.00 76.06 121 GLU A C 1
ATOM 953 O O . GLU A 1 121 ? 8.014 -23.264 15.064 1.00 76.06 121 GLU A O 1
ATOM 958 N N . SER A 1 122 ? 10.166 -23.133 15.693 1.00 67.38 122 SER A N 1
ATOM 959 C CA . SER A 1 122 ? 10.673 -22.937 14.335 1.00 67.38 122 SER A CA 1
ATOM 960 C C . SER A 1 122 ? 10.311 -24.142 13.468 1.00 67.38 122 SER A C 1
ATOM 962 O O . SER A 1 122 ? 10.607 -25.276 13.855 1.00 67.38 122 SER A O 1
ATOM 964 N N . ASP A 1 123 ? 9.729 -23.892 12.293 1.00 68.62 123 ASP A N 1
ATOM 965 C CA . ASP A 1 123 ? 9.353 -24.955 11.360 1.00 68.62 123 ASP A CA 1
ATOM 966 C C . ASP A 1 123 ? 10.540 -25.907 11.101 1.00 68.62 123 ASP A C 1
ATOM 968 O O . ASP A 1 123 ? 11.668 -25.452 10.858 1.00 68.62 123 ASP A O 1
ATOM 972 N N . PRO A 1 124 ? 10.323 -27.234 11.158 1.00 72.56 124 PRO A N 1
ATOM 973 C CA . PRO A 1 124 ? 11.388 -28.203 10.963 1.00 72.56 124 PRO A CA 1
ATOM 974 C C . PRO A 1 124 ? 11.962 -28.101 9.544 1.00 72.56 124 PRO A C 1
ATOM 976 O O . PRO A 1 124 ? 11.249 -27.893 8.564 1.00 72.56 124 PRO A O 1
ATOM 979 N N . VAL A 1 125 ? 13.275 -28.321 9.429 1.00 65.56 125 VAL A N 1
ATOM 980 C CA . VAL A 1 125 ? 14.086 -28.186 8.199 1.00 65.56 125 VAL A CA 1
ATOM 981 C C . VAL A 1 125 ? 13.672 -29.109 7.029 1.00 65.56 125 VAL A C 1
ATOM 983 O O . VAL A 1 125 ? 14.279 -29.066 5.965 1.00 65.56 125 VAL A O 1
ATOM 986 N N . GLU A 1 126 ? 12.625 -29.921 7.181 1.00 61.78 126 GLU A N 1
ATOM 987 C CA . GLU A 1 126 ? 12.087 -30.793 6.126 1.00 61.78 126 GLU A CA 1
ATOM 988 C C . GLU A 1 126 ? 10.951 -30.176 5.291 1.00 61.78 126 GLU A C 1
ATOM 990 O O . GLU A 1 126 ? 10.509 -30.801 4.331 1.00 61.78 126 GLU A O 1
ATOM 995 N N . ALA A 1 127 ? 10.521 -28.934 5.545 1.00 58.69 127 ALA A N 1
ATOM 996 C CA . ALA A 1 127 ? 9.527 -28.245 4.704 1.00 58.69 127 ALA A CA 1
ATOM 997 C C . ALA A 1 127 ? 10.070 -27.773 3.329 1.00 58.69 127 ALA A C 1
ATOM 999 O O . ALA A 1 127 ? 9.495 -26.896 2.684 1.00 58.69 127 ALA A O 1
ATOM 1000 N N . THR A 1 128 ? 11.179 -28.352 2.865 1.00 53.78 128 THR A N 1
ATOM 1001 C CA . THR A 1 128 ? 11.671 -28.220 1.491 1.00 53.78 128 THR A CA 1
ATOM 1002 C C . THR A 1 128 ? 11.972 -29.601 0.920 1.00 53.78 128 THR A C 1
ATOM 1004 O O . THR A 1 128 ? 13.128 -30.030 0.904 1.00 53.78 128 THR A O 1
ATOM 1007 N N . HIS A 1 129 ? 10.941 -30.288 0.427 1.00 48.78 129 HIS A N 1
ATOM 1008 C CA . HIS A 1 129 ? 11.113 -31.274 -0.635 1.00 48.78 129 HIS A CA 1
ATOM 1009 C C . HIS A 1 129 ? 9.956 -31.221 -1.631 1.00 48.78 129 HIS A C 1
ATOM 1011 O O . HIS A 1 129 ? 8.794 -31.115 -1.179 1.00 48.78 129 HIS A O 1
#

Radius of gyration: 21.09 Å; chains: 1; bounding box: 33×55×62 Å

Foldseek 3Di:
DDDDDPCPDPPDDPPVPPDLLVLVVVLVVVVVVCCVVPVVCPVVVVVVVVSVVVLVPDPCNVVSVCCLQPPPDDDDDDDDDPCSNVNVVVVVVVVVVVPPPPPDDPVPVVVVVVVVVVVDDDDDPPPPD

Secondary structure (DSSP, 8-state):
-------------SSTTS-HHHHHHHHHHHHHHHHHH-TT-HHHHHHHHHHHHHHHT-TTHHHHHHHHHH-SSS---S---TT--HHHHHHHHHHHHTTS---SS-TTHHHHHHHHHHT-PPPPTTS--

pLDDT: mean 70.08, std 16.99, range [41.97, 92.81]

InterPro domains:
  IPR044554 Anaphase-promoting complex subunit 2 [PTHR45957] (16-128)
  IPR057975 Anaphase-promoting complex subunit 2, TPR repeats [PF25773] (16-58)

Organism: NCBI:txid110450